Protein AF-A0A2P6PG04-F1 (afdb_monomer_lite)

pLDDT: mean 74.91, std 16.28, range [37.59, 95.94]

Structure (mmCIF, N/CA/C/O backbone):
data_AF-A0A2P6PG04-F1
#
_entry.id   AF-A0A2P6PG04-F1
#
loop_
_atom_site.group_PDB
_atom_site.id
_atom_site.type_symbol
_atom_site.label_atom_id
_atom_site.label_alt_id
_atom_site.label_comp_id
_atom_site.label_asym_id
_atom_site.label_entity_id
_atom_site.label_seq_id
_atom_site.pdbx_PDB_ins_code
_atom_site.Cartn_x
_atom_site.Cartn_y
_atom_site.Cartn_z
_atom_site.occupancy
_atom_site.B_iso_or_equiv
_atom_site.auth_seq_id
_atom_site.auth_comp_id
_atom_site.auth_asym_id
_atom_site.auth_atom_id
_atom_site.pdbx_PDB_model_num
ATOM 1 N N . MET A 1 1 ? -2.338 -7.339 -47.922 1.00 52.22 1 MET A N 1
ATOM 2 C CA . MET A 1 1 ? -2.493 -7.1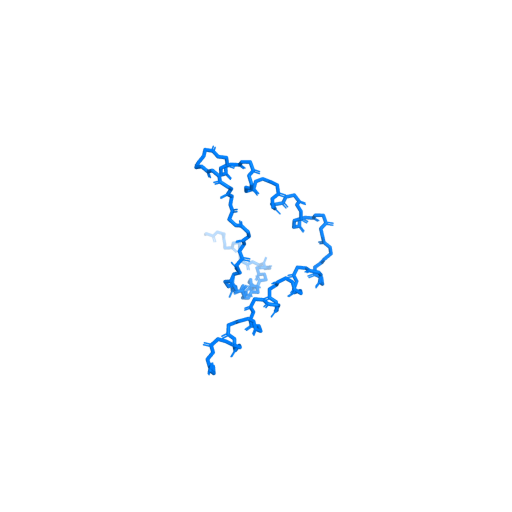99 -46.454 1.00 52.22 1 MET A CA 1
ATOM 3 C C . MET A 1 1 ? -1.203 -6.629 -45.886 1.00 52.22 1 MET A C 1
ATOM 5 O O . MET A 1 1 ? -0.144 -7.160 -46.190 1.00 52.22 1 MET A O 1
ATOM 9 N N . PHE A 1 2 ? -1.267 -5.526 -45.138 1.00 59.38 2 PHE A N 1
ATOM 10 C CA . PHE A 1 2 ? -0.087 -4.907 -44.524 1.00 59.38 2 PHE A CA 1
ATOM 11 C C . PHE A 1 2 ? 0.200 -5.598 -43.183 1.00 59.38 2 PHE A C 1
ATOM 13 O O . PHE A 1 2 ? -0.565 -5.448 -42.233 1.00 59.38 2 PHE A O 1
ATOM 20 N N . ASN A 1 3 ? 1.286 -6.369 -43.094 1.00 63.88 3 ASN A N 1
ATOM 21 C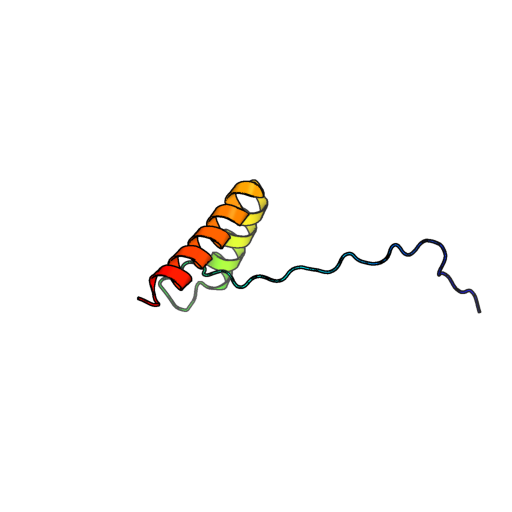 CA . ASN A 1 3 ? 1.701 -6.996 -41.838 1.00 63.88 3 ASN A CA 1
ATOM 22 C C . ASN A 1 3 ? 2.589 -6.030 -41.041 1.00 63.88 3 ASN A C 1
ATOM 24 O O . ASN A 1 3 ? 3.803 -5.964 -41.236 1.00 63.88 3 ASN A O 1
ATOM 28 N N . ALA A 1 4 ? 1.987 -5.282 -40.113 1.00 67.75 4 ALA A N 1
ATOM 29 C CA . ALA A 1 4 ? 2.703 -4.444 -39.149 1.00 67.75 4 ALA A CA 1
ATOM 30 C C . ALA A 1 4 ? 3.334 -5.307 -38.032 1.00 67.75 4 ALA A C 1
ATOM 32 O O . ALA A 1 4 ? 2.892 -5.315 -36.882 1.00 67.75 4 ALA A O 1
ATOM 33 N N . GLN A 1 5 ? 4.356 -6.091 -38.383 1.00 71.19 5 GLN A N 1
ATOM 34 C CA . GLN A 1 5 ? 5.103 -6.948 -37.447 1.00 71.19 5 GLN A CA 1
ATOM 35 C C . GLN A 1 5 ? 6.569 -6.522 -37.262 1.00 71.19 5 GLN A C 1
ATOM 37 O O . GLN A 1 5 ? 7.321 -7.191 -36.556 1.00 71.19 5 GLN A O 1
ATOM 42 N N . LYS A 1 6 ? 7.007 -5.401 -37.847 1.00 58.19 6 LYS A N 1
ATOM 43 C CA . LYS A 1 6 ? 8.401 -4.954 -37.724 1.00 58.19 6 LYS A CA 1
ATOM 44 C C . LYS A 1 6 ? 8.608 -4.232 -36.383 1.00 58.19 6 LYS A C 1
ATOM 46 O O . LYS A 1 6 ? 8.111 -3.129 -36.196 1.00 58.19 6 LYS A O 1
ATOM 51 N N . GLY A 1 7 ? 9.321 -4.868 -35.447 1.00 67.12 7 GLY A N 1
ATOM 52 C CA . GLY A 1 7 ? 9.773 -4.243 -34.191 1.00 67.12 7 GLY A CA 1
ATOM 53 C C . GLY A 1 7 ? 9.037 -4.640 -32.904 1.00 67.12 7 GLY A C 1
ATOM 54 O O . GLY A 1 7 ? 9.279 -4.030 -31.861 1.00 67.12 7 GLY A O 1
ATOM 55 N N . ARG A 1 8 ? 8.168 -5.663 -32.916 1.00 69.19 8 ARG A N 1
ATOM 56 C CA . ARG A 1 8 ? 7.580 -6.191 -31.672 1.00 69.19 8 ARG A CA 1
ATOM 57 C C . ARG A 1 8 ? 8.661 -6.887 -30.840 1.00 69.19 8 ARG A C 1
ATOM 59 O O . ARG A 1 8 ? 9.003 -8.036 -31.094 1.00 69.19 8 ARG A O 1
ATOM 66 N N . LYS A 1 9 ? 9.197 -6.192 -29.833 1.00 74.31 9 LYS A N 1
ATOM 67 C CA . LYS A 1 9 ? 10.013 -6.825 -28.789 1.00 74.31 9 LYS A CA 1
ATOM 68 C C . LYS A 1 9 ? 9.151 -7.873 -28.083 1.00 74.31 9 LYS A C 1
ATOM 70 O O . LYS A 1 9 ? 8.013 -7.577 -27.714 1.00 74.31 9 LYS A O 1
ATOM 75 N N . SER A 1 10 ? 9.684 -9.083 -27.908 1.00 76.38 10 SER A N 1
ATOM 76 C CA . SER A 1 10 ? 9.015 -10.107 -27.105 1.00 76.38 10 SER A CA 1
ATOM 77 C C . SER A 1 10 ? 8.766 -9.555 -25.701 1.00 76.38 10 SER A C 1
ATOM 79 O O . SER A 1 10 ? 9.647 -8.926 -25.105 1.00 76.38 10 SER A O 1
ATOM 81 N N . ARG A 1 11 ? 7.542 -9.723 -25.194 1.00 79.69 11 ARG A N 1
ATOM 82 C CA . ARG A 1 11 ? 7.176 -9.266 -23.851 1.00 79.69 11 ARG A CA 1
ATOM 83 C C . ARG A 1 11 ? 7.977 -10.109 -22.860 1.00 79.69 11 ARG A C 1
ATOM 85 O O . ARG A 1 11 ? 7.953 -11.333 -22.953 1.00 79.69 11 ARG A O 1
ATOM 92 N N . LYS A 1 12 ? 8.700 -9.470 -21.934 1.00 85.06 12 LYS A N 1
ATOM 93 C CA . LYS A 1 12 ? 9.375 -10.214 -20.862 1.00 85.06 12 LYS A CA 1
ATOM 94 C C . LYS A 1 12 ? 8.330 -11.033 -20.088 1.00 85.06 12 LYS A C 1
ATOM 96 O O . LYS A 1 12 ? 7.226 -10.516 -19.880 1.00 85.06 12 LYS A O 1
ATOM 101 N N . PRO A 1 13 ? 8.650 -12.273 -19.682 1.00 84.56 13 PRO A N 1
ATOM 102 C CA . PRO A 1 13 ? 7.751 -13.057 -18.850 1.00 84.56 13 PRO A CA 1
ATOM 103 C C . PRO A 1 13 ? 7.497 -12.307 -17.541 1.00 84.56 13 PRO A C 1
ATOM 105 O O . PRO A 1 13 ? 8.417 -11.742 -16.947 1.00 84.56 13 PRO A O 1
ATOM 108 N N . VAL A 1 14 ? 6.234 -12.265 -17.127 1.00 85.69 14 VAL A N 1
ATOM 109 C CA . VAL A 1 14 ? 5.833 -11.659 -15.857 1.00 85.69 14 VAL A CA 1
ATOM 110 C C . VAL A 1 14 ? 6.036 -12.696 -14.761 1.00 85.69 14 VAL A C 1
ATOM 112 O O . VAL A 1 14 ? 5.550 -13.819 -14.877 1.00 85.69 14 VAL A O 1
ATOM 115 N N . HIS A 1 15 ? 6.758 -12.315 -13.712 1.00 83.56 15 HIS A N 1
ATOM 116 C CA . HIS A 1 15 ? 6.880 -13.106 -12.497 1.00 83.56 15 HIS A CA 1
ATOM 117 C C . HIS A 1 15 ? 5.744 -12.717 -11.547 1.00 83.56 15 HIS A C 1
ATOM 119 O O . HIS A 1 15 ? 5.620 -11.550 -11.172 1.00 83.56 15 HIS A O 1
ATOM 125 N N . TRP A 1 16 ? 4.885 -13.684 -11.232 1.00 85.06 16 TRP A N 1
ATOM 126 C CA . TRP A 1 16 ? 3.744 -13.509 -10.340 1.00 85.06 16 TRP A CA 1
ATOM 127 C C . TRP A 1 16 ? 4.086 -14.066 -8.965 1.00 85.06 16 TRP A C 1
ATOM 129 O O . TRP A 1 16 ? 4.506 -15.214 -8.865 1.00 85.06 16 TRP A O 1
ATOM 139 N N . GLU A 1 17 ? 3.855 -13.267 -7.929 1.00 82.00 17 GLU A N 1
ATOM 140 C CA . GLU A 1 17 ? 4.082 -13.646 -6.535 1.00 82.00 17 GLU A CA 1
ATOM 141 C C . GLU A 1 17 ? 2.821 -13.407 -5.710 1.00 82.00 17 GLU A C 1
ATOM 143 O O . GLU A 1 17 ? 2.115 -12.410 -5.898 1.00 82.00 17 GLU A O 1
ATOM 148 N N . VAL A 1 18 ? 2.536 -14.327 -4.787 1.00 79.94 18 VAL A N 1
ATOM 149 C CA . VAL A 1 18 ? 1.401 -14.203 -3.866 1.00 79.94 18 VAL A CA 1
ATOM 150 C C . VAL A 1 18 ? 1.884 -13.533 -2.589 1.00 79.94 18 VAL A C 1
ATOM 152 O O . VAL A 1 18 ? 2.662 -14.097 -1.823 1.00 79.94 18 VAL A O 1
ATOM 155 N N . VAL A 1 19 ? 1.386 -12.327 -2.336 1.00 76.44 19 VAL A N 1
ATOM 156 C CA . VAL A 1 19 ? 1.793 -11.510 -1.190 1.00 76.44 19 VAL A CA 1
ATOM 157 C C . VAL A 1 19 ? 0.672 -11.480 -0.157 1.00 76.44 19 VAL A C 1
ATOM 159 O O . VAL A 1 19 ? -0.503 -11.359 -0.508 1.00 76.44 19 VAL A O 1
ATOM 162 N N . LYS A 1 20 ? 1.015 -11.573 1.133 1.00 78.19 20 LYS A N 1
ATOM 163 C CA . LYS A 1 20 ? 0.048 -11.335 2.212 1.00 78.19 20 LYS A CA 1
ATOM 164 C C . LYS A 1 20 ? -0.067 -9.834 2.458 1.00 78.19 20 LYS A C 1
ATOM 166 O O . LYS A 1 20 ? 0.931 -9.172 2.721 1.00 78.19 20 LYS A O 1
ATOM 171 N N . CYS A 1 21 ? -1.288 -9.311 2.414 1.00 78.00 21 CYS A N 1
ATOM 172 C CA . CYS A 1 21 ? -1.580 -7.910 2.708 1.00 78.00 21 CYS A CA 1
ATOM 173 C C . CYS A 1 21 ? -2.295 -7.777 4.063 1.00 78.00 21 CYS A C 1
ATOM 175 O O . CYS A 1 21 ? -2.999 -8.708 4.472 1.00 78.00 21 CYS A O 1
ATOM 177 N N . PRO A 1 22 ? -2.155 -6.637 4.764 1.00 83.81 22 PRO A N 1
ATOM 178 C CA . PRO A 1 22 ? -2.928 -6.382 5.972 1.00 83.81 22 PRO A CA 1
ATOM 179 C C . PRO A 1 22 ? -4.429 -6.426 5.671 1.00 83.81 22 PRO A C 1
ATOM 181 O O . PRO A 1 22 ? -4.893 -5.882 4.667 1.00 83.81 22 PRO A O 1
ATOM 184 N N . ARG A 1 23 ? -5.197 -7.087 6.542 1.00 87.69 23 ARG A N 1
ATOM 185 C CA . ARG A 1 23 ? -6.653 -7.151 6.401 1.00 87.69 23 ARG A CA 1
ATOM 186 C C . ARG A 1 23 ? -7.263 -5.852 6.911 1.00 87.69 23 ARG A C 1
ATOM 188 O O . ARG A 1 23 ? -6.919 -5.392 7.997 1.00 87.69 23 ARG A O 1
ATOM 195 N N . GLN A 1 24 ? -8.188 -5.297 6.142 1.00 90.69 24 GLN A N 1
ATOM 196 C CA . GLN A 1 24 ? -9.010 -4.185 6.601 1.00 90.69 24 GLN A CA 1
ATOM 197 C C . GLN A 1 24 ? -9.858 -4.581 7.827 1.00 90.69 24 GLN A C 1
ATOM 199 O O . GLN A 1 24 ? -10.245 -5.752 7.947 1.00 90.69 24 GLN A O 1
ATOM 204 N N . PRO A 1 25 ? -10.131 -3.637 8.742 1.00 90.88 25 PRO A N 1
ATOM 205 C CA . PRO A 1 25 ? -10.822 -3.934 9.992 1.00 90.88 25 PRO A CA 1
ATOM 206 C C . PRO A 1 25 ? -12.318 -4.241 9.804 1.00 90.88 25 PRO A C 1
ATOM 208 O O . PRO A 1 25 ? -12.850 -5.107 10.496 1.00 90.88 25 PRO A O 1
ATOM 211 N N . GLY A 1 26 ? -12.983 -3.584 8.859 1.00 93.06 26 GLY A N 1
ATOM 212 C CA . GLY A 1 26 ? -14.408 -3.690 8.556 1.00 93.06 26 GLY A CA 1
ATOM 213 C C . GLY A 1 26 ? -14.697 -4.182 7.135 1.00 93.06 26 GLY A C 1
ATOM 214 O O . GLY A 1 26 ? -13.809 -4.527 6.355 1.00 93.06 26 GLY A O 1
ATOM 215 N N . SER A 1 27 ? -15.979 -4.267 6.782 1.00 91.88 27 SER A N 1
ATOM 216 C CA . SER A 1 27 ? -16.429 -4.866 5.515 1.00 91.88 27 SER A CA 1
ATOM 217 C C . SER A 1 27 ? -16.659 -3.863 4.379 1.00 91.88 27 SER A C 1
ATOM 219 O O . SER A 1 27 ? -16.679 -4.268 3.220 1.00 91.88 27 SER A O 1
ATOM 221 N N . VAL A 1 28 ? -16.807 -2.568 4.678 1.00 95.94 28 VAL A N 1
ATOM 222 C CA . VAL A 1 28 ? -17.312 -1.555 3.720 1.00 95.94 28 VAL A CA 1
ATOM 223 C C . VAL A 1 28 ? -16.228 -0.693 3.062 1.00 95.94 28 VAL A C 1
ATOM 225 O O . VAL A 1 28 ? -16.490 0.064 2.136 1.00 95.94 28 VAL A O 1
ATOM 228 N N . GLU A 1 29 ? -14.990 -0.818 3.518 1.00 95.00 29 GLU A N 1
ATOM 229 C CA . GLU A 1 29 ? -13.868 0.082 3.212 1.00 95.00 29 GLU A CA 1
ATOM 230 C C . GLU A 1 29 ? -12.826 -0.519 2.257 1.00 95.00 29 GLU A C 1
ATOM 232 O O . GLU A 1 29 ? -11.732 0.023 2.093 1.00 95.00 29 GLU A O 1
ATOM 237 N N . CYS A 1 30 ? -13.178 -1.606 1.564 1.00 92.94 30 CYS A N 1
ATOM 238 C CA . CYS A 1 30 ? -12.283 -2.284 0.617 1.00 92.94 30 CYS A CA 1
ATOM 239 C C . CYS A 1 30 ? -11.765 -1.380 -0.488 1.00 92.94 30 CYS A C 1
ATOM 241 O O . CYS A 1 30 ? -10.568 -1.404 -0.774 1.00 92.94 30 CYS A O 1
ATOM 243 N N . GLY A 1 31 ? -12.611 -0.511 -1.039 1.00 95.19 31 GLY A N 1
ATOM 244 C CA . GLY A 1 31 ? -12.168 0.475 -2.023 1.00 95.19 31 GLY A CA 1
ATOM 245 C C . GLY A 1 31 ? -11.089 1.413 -1.469 1.00 95.19 31 GLY A C 1
ATOM 246 O O . GLY A 1 31 ? -10.084 1.658 -2.137 1.00 95.19 31 GLY A O 1
ATOM 247 N N . TYR A 1 32 ? -11.256 1.891 -0.231 1.00 95.62 32 TYR A N 1
ATOM 248 C CA . TYR A 1 32 ? -10.299 2.792 0.417 1.00 95.62 32 TYR A CA 1
ATOM 249 C C . TYR A 1 32 ? -8.935 2.123 0.612 1.00 95.62 32 TYR A C 1
ATOM 251 O O . TYR A 1 32 ? -7.914 2.683 0.205 1.00 95.62 32 TYR A O 1
ATOM 259 N N . TYR A 1 33 ? -8.909 0.915 1.181 1.00 93.56 33 TYR A N 1
ATOM 260 C CA . TYR A 1 33 ? -7.654 0.207 1.437 1.00 93.56 33 TYR A CA 1
ATOM 261 C C . TYR A 1 33 ? -6.937 -0.195 0.142 1.00 93.56 33 TYR A C 1
ATOM 263 O O . TYR A 1 33 ? -5.718 -0.051 0.070 1.00 93.56 33 TYR A O 1
ATOM 271 N N . VAL A 1 34 ? -7.662 -0.589 -0.913 1.00 92.00 34 VAL A N 1
ATOM 272 C CA . VAL A 1 34 ? -7.059 -0.852 -2.233 1.00 92.00 34 VAL A CA 1
ATOM 273 C C . VAL A 1 34 ? -6.354 0.395 -2.775 1.00 92.00 34 VAL A C 1
ATOM 275 O O . VAL A 1 34 ? -5.182 0.322 -3.146 1.00 92.00 34 VAL A O 1
ATOM 278 N N . MET A 1 35 ? -7.022 1.553 -2.773 1.00 95.69 35 MET A N 1
ATOM 279 C CA . MET A 1 35 ? -6.423 2.806 -3.255 1.00 95.69 35 MET A CA 1
ATOM 280 C C . MET A 1 35 ? -5.229 3.246 -2.401 1.00 95.69 35 MET A C 1
ATOM 282 O O . MET A 1 35 ? -4.210 3.688 -2.939 1.00 95.69 35 MET A O 1
ATOM 286 N N . LYS A 1 36 ? -5.331 3.096 -1.076 1.00 91.25 36 LYS A N 1
ATOM 287 C CA . LYS A 1 36 ? -4.239 3.379 -0.142 1.00 91.25 36 LYS A CA 1
ATOM 288 C C . LYS A 1 36 ? -3.006 2.531 -0.462 1.00 91.25 36 LYS A C 1
ATOM 290 O O . LYS A 1 36 ? -1.930 3.094 -0.642 1.00 91.25 36 LYS A O 1
ATOM 295 N N . TYR A 1 37 ? -3.167 1.216 -0.607 1.00 88.94 37 TYR A N 1
ATOM 296 C CA . TYR A 1 37 ? -2.050 0.319 -0.909 1.00 88.94 37 TYR A CA 1
ATOM 297 C C . TYR A 1 37 ? -1.460 0.567 -2.296 1.00 88.94 37 TYR A C 1
ATOM 299 O O . TYR A 1 37 ? -0.242 0.572 -2.436 1.00 88.94 37 TYR A O 1
ATOM 307 N N . MET A 1 38 ? -2.279 0.857 -3.313 1.00 91.19 38 MET A N 1
ATOM 308 C CA . MET A 1 38 ? -1.764 1.256 -4.631 1.00 91.19 38 MET A CA 1
ATOM 309 C C . MET A 1 38 ? -0.887 2.510 -4.538 1.00 91.19 38 MET A C 1
ATOM 311 O O . MET A 1 38 ? 0.203 2.544 -5.110 1.00 91.19 38 MET A O 1
ATOM 315 N N . LYS A 1 3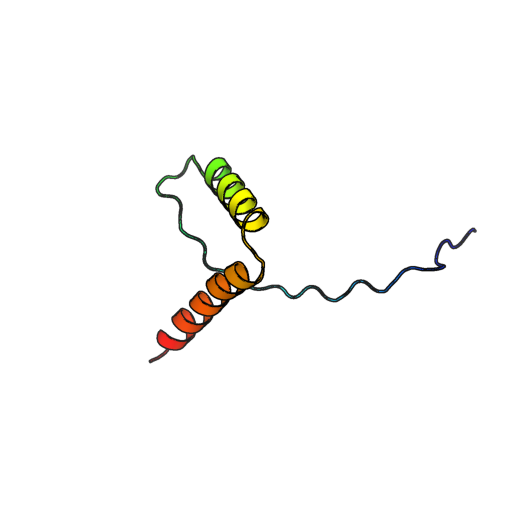9 ? -1.327 3.524 -3.784 1.00 92.12 39 LYS A N 1
ATOM 316 C CA . LYS A 1 39 ? -0.548 4.748 -3.562 1.00 92.12 39 LYS A CA 1
ATOM 317 C C . LYS A 1 39 ? 0.755 4.468 -2.810 1.00 92.12 39 LYS A C 1
ATOM 319 O O . LYS A 1 39 ? 1.797 4.992 -3.198 1.00 92.12 39 LYS A O 1
ATOM 324 N N . GLU A 1 40 ? 0.707 3.645 -1.765 1.00 87.94 40 GLU A N 1
ATOM 325 C CA . GLU A 1 40 ? 1.890 3.242 -0.994 1.00 87.94 40 GLU A CA 1
ATOM 326 C C . GLU A 1 40 ? 2.895 2.476 -1.865 1.00 87.94 40 GLU A C 1
ATOM 328 O O . GLU A 1 40 ? 4.079 2.797 -1.833 1.00 87.94 40 GLU A O 1
ATOM 333 N N . ILE A 1 41 ? 2.434 1.543 -2.704 1.00 87.06 41 ILE A N 1
ATOM 334 C CA . ILE A 1 41 ? 3.276 0.791 -3.649 1.00 87.06 41 ILE A CA 1
ATOM 335 C C . ILE A 1 41 ? 3.982 1.739 -4.622 1.00 87.06 41 ILE A C 1
ATOM 337 O O . ILE A 1 41 ? 5.185 1.620 -4.822 1.00 87.06 41 ILE A O 1
ATOM 341 N N . ILE A 1 42 ? 3.262 2.704 -5.199 1.00 89.50 42 ILE A N 1
ATOM 342 C CA . ILE A 1 42 ? 3.847 3.670 -6.144 1.00 89.50 42 ILE A CA 1
ATOM 343 C C . ILE A 1 42 ? 4.874 4.580 -5.453 1.00 89.50 42 ILE A C 1
ATOM 345 O O . ILE A 1 42 ? 5.896 4.914 -6.050 1.00 89.50 42 ILE A O 1
ATOM 349 N N . GLY A 1 43 ? 4.612 4.988 -4.208 1.00 88.62 43 GLY A N 1
ATOM 350 C CA . GLY A 1 43 ? 5.506 5.857 -3.436 1.00 88.62 43 GLY A CA 1
ATOM 351 C C . GLY A 1 43 ? 6.705 5.144 -2.802 1.00 88.62 43 GLY A C 1
ATOM 352 O O . GLY A 1 43 ? 7.624 5.809 -2.329 1.00 88.62 43 GLY A O 1
ATOM 353 N N . THR A 1 44 ? 6.709 3.811 -2.774 1.00 85.19 44 THR A N 1
ATOM 354 C CA . THR A 1 44 ? 7.743 3.009 -2.112 1.00 85.19 44 THR A CA 1
ATOM 355 C C . THR A 1 44 ? 8.818 2.578 -3.117 1.00 85.19 44 THR A C 1
ATOM 357 O O . THR A 1 44 ? 8.484 2.096 -4.201 1.00 85.19 44 THR A O 1
ATOM 360 N N . PRO A 1 45 ? 10.122 2.687 -2.790 1.00 82.38 45 PRO A N 1
ATOM 361 C CA . PRO A 1 45 ? 11.171 2.149 -3.651 1.00 82.38 45 PRO A CA 1
ATOM 362 C C . PRO A 1 45 ? 11.016 0.630 -3.813 1.00 82.38 45 PRO A C 1
ATOM 364 O O . PRO A 1 45 ? 10.669 -0.083 -2.869 1.00 82.38 45 PRO A O 1
ATOM 367 N N . SER A 1 46 ? 11.312 0.112 -5.006 1.00 73.19 46 SER A N 1
ATOM 368 C CA . SER A 1 46 ? 11.082 -1.298 -5.361 1.00 73.19 46 SER A CA 1
ATOM 369 C C . SER A 1 46 ? 11.791 -2.300 -4.441 1.00 73.19 46 SER A C 1
ATOM 371 O O . SER A 1 46 ? 11.264 -3.385 -4.202 1.00 73.19 46 SER A O 1
ATOM 373 N N . SER A 1 47 ? 12.935 -1.928 -3.862 1.00 68.00 47 SER A N 1
ATOM 374 C CA . SER A 1 47 ? 13.653 -2.725 -2.858 1.00 68.00 47 SER A CA 1
ATOM 375 C C . SER A 1 47 ? 12.835 -2.976 -1.586 1.00 68.00 47 SER A C 1
ATOM 377 O O . SER A 1 47 ? 12.865 -4.074 -1.034 1.00 68.00 47 SER A O 1
ATOM 379 N N . SER A 1 48 ? 12.055 -1.993 -1.138 1.00 68.88 48 SER A N 1
ATOM 380 C CA . SER A 1 48 ? 11.231 -2.110 0.067 1.00 68.88 48 SER A CA 1
ATOM 381 C C . SER A 1 48 ? 9.979 -2.960 -0.165 1.00 68.88 48 SER A C 1
ATOM 383 O O . SER A 1 48 ? 9.557 -3.675 0.743 1.00 68.88 48 SER A O 1
ATOM 385 N N . ILE A 1 49 ? 9.425 -2.957 -1.384 1.00 70.19 49 ILE A N 1
ATOM 386 C CA . ILE A 1 49 ? 8.323 -3.858 -1.770 1.00 70.19 49 ILE A CA 1
ATOM 387 C C . ILE A 1 49 ? 8.807 -5.308 -1.743 1.00 70.19 49 ILE A C 1
ATOM 389 O O . ILE A 1 49 ? 8.150 -6.159 -1.147 1.00 70.19 49 ILE A O 1
ATOM 393 N N . LEU A 1 50 ? 9.988 -5.584 -2.311 1.00 67.94 50 LEU A N 1
ATOM 394 C CA . LEU A 1 50 ? 10.585 -6.921 -2.272 1.00 67.94 50 LEU A CA 1
ATOM 395 C C . LEU A 1 50 ? 10.787 -7.410 -0.833 1.00 67.94 50 LEU A C 1
ATOM 397 O O . LEU A 1 50 ? 10.496 -8.564 -0.548 1.00 67.94 50 LEU A O 1
ATOM 401 N N . ASN A 1 51 ? 11.183 -6.540 0.099 1.00 65.56 51 ASN A N 1
ATOM 402 C CA . ASN A 1 51 ? 11.317 -6.914 1.510 1.00 65.56 51 ASN A CA 1
ATOM 403 C C . ASN A 1 51 ? 9.973 -7.283 2.171 1.00 65.56 51 ASN A C 1
ATOM 405 O O . ASN A 1 51 ? 9.929 -8.218 2.972 1.00 65.56 51 ASN A O 1
ATOM 409 N N . MET A 1 52 ? 8.866 -6.613 1.819 1.00 64.56 52 MET A N 1
ATOM 410 C CA . MET A 1 52 ? 7.526 -7.002 2.297 1.00 64.56 52 MET A CA 1
ATOM 411 C C . MET A 1 52 ?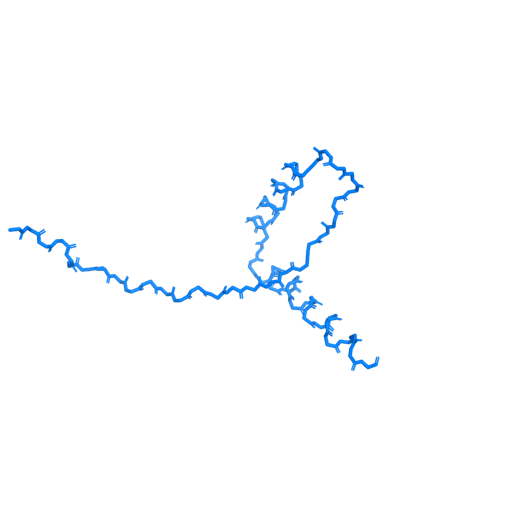 7.108 -8.388 1.774 1.00 64.56 52 MET A C 1
ATOM 413 O O . MET A 1 52 ? 6.498 -9.175 2.505 1.00 64.56 52 MET A O 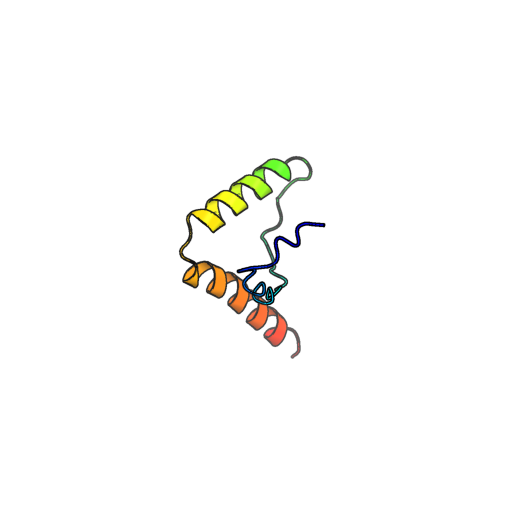1
ATOM 417 N N . VAL A 1 53 ? 7.478 -8.713 0.531 1.00 66.81 53 VAL A N 1
ATOM 418 C CA . VAL A 1 53 ? 7.228 -10.030 -0.079 1.00 66.81 53 VAL A CA 1
ATOM 419 C C . VAL A 1 53 ? 8.129 -11.107 0.540 1.00 66.81 53 VAL A C 1
ATOM 421 O O . VAL A 1 53 ? 7.631 -12.142 0.978 1.00 66.81 53 VAL A O 1
ATOM 424 N N . SER A 1 54 ? 9.430 -10.850 0.682 1.00 62.78 54 SER A N 1
ATOM 425 C CA . SER A 1 54 ? 10.405 -11.793 1.253 1.00 62.78 54 SER A CA 1
ATOM 426 C C . SER A 1 54 ? 10.105 -12.151 2.710 1.00 62.78 54 SER A C 1
ATOM 428 O O . SER A 1 54 ? 10.198 -13.318 3.090 1.00 62.78 54 SER A O 1
ATOM 430 N N . ASN A 1 55 ? 9.651 -11.191 3.524 1.00 56.59 55 ASN A N 1
ATOM 431 C CA . ASN A 1 55 ? 9.218 -11.474 4.896 1.00 56.59 55 ASN A CA 1
ATOM 432 C C . ASN A 1 55 ? 7.982 -12.390 4.939 1.00 56.59 55 ASN A C 1
ATOM 434 O O . ASN A 1 55 ? 7.829 -13.174 5.875 1.00 56.59 55 ASN A O 1
ATOM 438 N N . THR A 1 56 ? 7.126 -12.351 3.913 1.00 51.38 56 THR A N 1
ATOM 439 C CA . THR A 1 56 ? 5.995 -13.282 3.785 1.00 51.38 56 THR A CA 1
ATOM 440 C C . THR A 1 56 ? 6.478 -14.712 3.520 1.00 51.38 56 THR A C 1
ATOM 442 O O . THR A 1 56 ? 5.935 -15.644 4.113 1.00 51.38 56 THR A O 1
ATOM 445 N N . ILE A 1 57 ? 7.524 -14.892 2.703 1.00 53.66 57 ILE A N 1
ATOM 446 C CA . ILE A 1 57 ? 8.120 -16.207 2.406 1.00 53.66 57 ILE A CA 1
ATOM 447 C C . ILE A 1 57 ? 8.768 -16.808 3.664 1.00 53.66 57 ILE A C 1
ATOM 449 O O . ILE A 1 57 ? 8.497 -17.961 4.000 1.00 53.66 57 ILE A O 1
ATOM 453 N N . SER A 1 58 ? 9.525 -16.021 4.437 1.00 46.62 58 SER A N 1
ATOM 454 C CA . SER A 1 58 ? 10.140 -16.490 5.692 1.00 46.62 58 SER A CA 1
ATOM 455 C C . SER A 1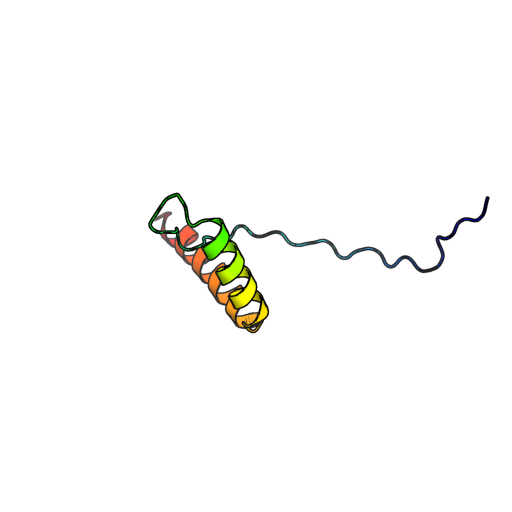 58 ? 9.110 -16.900 6.755 1.00 46.62 58 SER A C 1
ATOM 457 O O . SER A 1 58 ? 9.338 -17.843 7.510 1.00 46.62 58 SER A O 1
ATOM 459 N N . VAL A 1 59 ? 7.950 -16.235 6.816 1.00 49.66 59 VAL A N 1
ATOM 460 C CA . VAL A 1 59 ? 6.856 -16.614 7.735 1.00 49.66 59 VAL A CA 1
ATOM 461 C C . VAL A 1 59 ? 6.151 -17.902 7.286 1.00 49.66 59 VAL A C 1
ATOM 463 O O . VAL A 1 59 ? 5.618 -18.623 8.128 1.00 49.66 59 VAL A O 1
ATOM 466 N N . VAL A 1 60 ? 6.145 -18.222 5.986 1.00 49.69 60 VAL A N 1
ATOM 467 C CA . VAL A 1 60 ? 5.620 -19.506 5.485 1.00 49.69 60 VAL A CA 1
ATOM 468 C C . VAL A 1 60 ? 6.601 -20.647 5.775 1.00 49.69 60 VAL A C 1
ATOM 470 O O . VAL A 1 60 ? 6.158 -21.687 6.258 1.00 49.69 60 VAL A O 1
ATOM 473 N N . SER A 1 61 ? 7.912 -20.447 5.602 1.00 45.16 61 SER A N 1
ATOM 474 C CA . SER A 1 61 ? 8.920 -21.472 5.934 1.00 45.16 61 SER A CA 1
ATOM 475 C C . SER A 1 61 ? 9.023 -21.765 7.438 1.00 45.16 61 SER A C 1
ATOM 477 O O . SER A 1 61 ? 9.223 -22.912 7.822 1.00 45.16 61 SER A O 1
ATOM 479 N N . ASN A 1 62 ? 8.814 -20.771 8.308 1.00 43.59 62 ASN A N 1
ATOM 480 C CA . ASN A 1 62 ? 8.845 -20.961 9.768 1.00 43.59 62 ASN A CA 1
ATOM 481 C C . ASN A 1 62 ? 7.542 -21.529 10.365 1.00 43.59 62 ASN A C 1
ATOM 483 O O . ASN A 1 62 ? 7.438 -21.652 11.582 1.00 43.59 62 ASN A O 1
ATOM 487 N N . LYS A 1 63 ? 6.539 -21.862 9.541 1.00 45.34 63 LYS A N 1
ATOM 488 C CA . LYS A 1 63 ? 5.290 -22.510 9.983 1.00 45.34 63 LYS A CA 1
ATOM 489 C C . LYS A 1 63 ? 5.240 -24.011 9.648 1.00 45.34 63 LYS A C 1
ATOM 491 O O . LYS A 1 63 ? 4.197 -24.633 9.822 1.00 45.34 63 LYS A O 1
ATOM 496 N N . VAL A 1 64 ? 6.356 -24.578 9.177 1.00 46.19 64 VAL A N 1
ATOM 497 C CA . VAL A 1 64 ? 6.534 -26.009 8.853 1.00 46.19 64 VAL A CA 1
ATOM 498 C C . VAL A 1 64 ? 7.562 -26.670 9.793 1.00 46.19 64 VAL A C 1
ATOM 500 O O . VAL A 1 64 ? 8.274 -27.582 9.393 1.00 46.19 64 VAL A O 1
ATOM 503 N N . ASN A 1 65 ? 7.647 -26.221 11.049 1.00 37.59 65 ASN A N 1
ATOM 504 C CA . ASN A 1 65 ? 8.314 -26.956 12.130 1.00 37.59 65 ASN A CA 1
ATOM 505 C C . ASN A 1 65 ? 7.374 -27.070 13.327 1.00 37.59 65 ASN A C 1
ATOM 507 O O . ASN A 1 65 ? 6.741 -26.040 13.655 1.00 37.59 65 ASN A O 1
#

Sequence (65 aa):
MFNAQKGRKSRKPVHWEVVKCPRQPGSVECGYYVMKYMKEIIGTPSSSILNMVSNTISVVSNKVN

Foldseek 3Di:
DDPPPPPPDDDPDDDDADADDDDDPDDPCVVVVVVVVVVVVVVDDPVVVVVRRVVRVVVVVVVPD

Organism: Rosa chinensis (NCBI:txid74649)

Secondary structure (DSSP, 8-state):
-----TT-PPPPPPPP-----PPPSSSS-HHHHHHHHHHHHHHS-HHHHHHHHHHHHHHHHTT--

Radius of gyration: 18.65 Å; chains: 1; bounding box: 31×33×59 Å

InterPro domains:
  IPR003653 Ulp1 protease family, C-terminal catalytic domain [PF02902] (10-51)
  IPR038765 Papain-like cysteine peptidase superfamily [SSF54001] (13-48)